Protein AF-A0A6C0HX71-F1 (afdb_monomer)

Structure (mmCIF, N/CA/C/O backbone):
data_AF-A0A6C0HX71-F1
#
_entry.id   AF-A0A6C0HX71-F1
#
loop_
_atom_site.group_PDB
_atom_site.id
_atom_site.type_symbol
_atom_site.label_atom_id
_atom_site.label_alt_id
_atom_site.label_comp_id
_atom_site.label_asym_id
_atom_site.label_entity_id
_atom_site.label_seq_i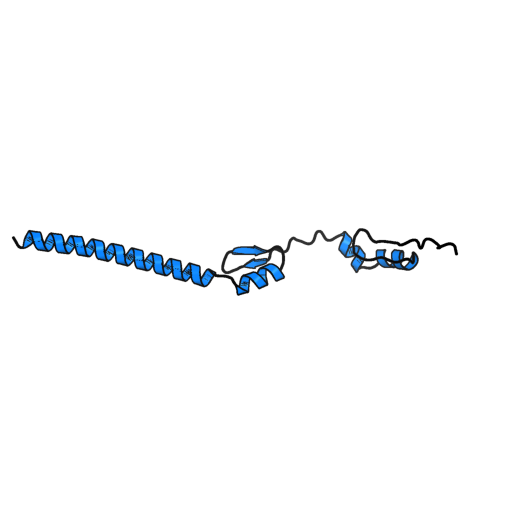d
_atom_site.pdbx_PDB_ins_code
_atom_site.Cartn_x
_atom_site.Cartn_y
_atom_site.Cartn_z
_atom_site.occupancy
_atom_site.B_iso_or_equiv
_atom_site.auth_seq_id
_atom_site.auth_comp_id
_atom_site.auth_asym_id
_atom_site.auth_atom_id
_atom_site.pdbx_PDB_model_num
ATOM 1 N N . MET A 1 1 ? 36.518 22.561 -45.015 1.00 46.28 1 MET A N 1
ATOM 2 C CA . MET A 1 1 ? 36.531 21.279 -44.278 1.00 46.28 1 MET A CA 1
ATOM 3 C C . MET A 1 1 ? 35.118 20.722 -44.322 1.00 46.28 1 MET A C 1
ATOM 5 O O . MET A 1 1 ? 34.254 21.250 -43.638 1.00 46.28 1 MET A O 1
ATOM 9 N N . GLU A 1 2 ? 34.844 19.752 -45.193 1.00 50.38 2 GLU A N 1
ATOM 10 C CA . GLU A 1 2 ? 33.513 19.140 -45.291 1.00 50.38 2 GLU A CA 1
ATOM 11 C C . GLU A 1 2 ? 33.323 18.131 -44.154 1.00 50.38 2 GLU A C 1
ATOM 13 O O . GLU A 1 2 ? 34.094 17.182 -44.001 1.00 50.38 2 GLU A O 1
ATOM 18 N N . THR A 1 3 ? 32.308 18.344 -43.320 1.00 55.50 3 THR A N 1
ATOM 19 C CA . THR A 1 3 ? 31.960 17.432 -42.233 1.00 55.50 3 THR A CA 1
ATOM 20 C C . THR A 1 3 ? 31.247 16.214 -42.819 1.00 55.50 3 THR A C 1
ATOM 22 O O . THR A 1 3 ? 30.074 16.262 -43.186 1.00 55.50 3 THR A O 1
ATOM 25 N N . LYS A 1 4 ? 31.959 15.084 -42.926 1.00 62.53 4 LYS A N 1
ATOM 26 C CA . LYS A 1 4 ? 31.341 13.790 -43.254 1.00 62.53 4 LYS A CA 1
ATOM 27 C C . LYS A 1 4 ? 30.226 13.509 -42.245 1.00 62.53 4 LYS A C 1
ATOM 29 O O . LYS A 1 4 ? 30.487 13.309 -41.060 1.00 62.53 4 LYS A O 1
ATOM 34 N N . LYS A 1 5 ? 28.981 13.488 -42.722 1.00 65.50 5 LYS A N 1
ATOM 35 C CA . LYS A 1 5 ? 27.800 13.102 -41.942 1.00 65.50 5 LYS A CA 1
ATOM 36 C C . LYS A 1 5 ? 27.981 11.649 -41.489 1.00 65.50 5 LYS A C 1
ATOM 38 O O . LYS A 1 5 ? 27.877 10.729 -42.295 1.00 65.50 5 LYS A O 1
ATOM 43 N N . VAL A 1 6 ? 28.305 11.439 -40.214 1.00 72.25 6 VAL A N 1
ATOM 44 C CA . VAL A 1 6 ? 28.435 10.093 -39.641 1.00 72.25 6 VAL A CA 1
ATOM 45 C C . VAL A 1 6 ? 27.035 9.508 -39.498 1.00 72.25 6 VAL A C 1
ATOM 47 O O . VAL A 1 6 ? 26.209 10.032 -38.753 1.00 72.25 6 VAL A O 1
ATOM 50 N N . GLN A 1 7 ? 26.755 8.431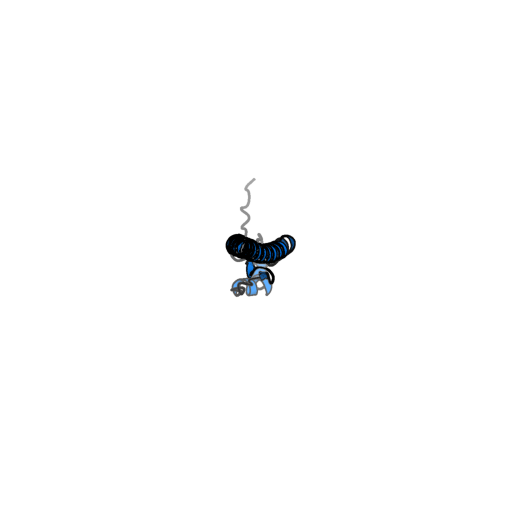 -40.228 1.00 79.50 7 GLN A N 1
ATOM 51 C CA . GLN A 1 7 ? 25.476 7.740 -40.138 1.00 79.50 7 GLN A CA 1
ATOM 52 C C . GLN A 1 7 ? 25.434 6.945 -38.826 1.00 79.50 7 GLN A C 1
ATOM 54 O O . GLN A 1 7 ? 26.284 6.087 -38.582 1.00 79.50 7 GLN A O 1
ATOM 59 N N . ARG A 1 8 ? 24.478 7.273 -37.952 1.00 89.25 8 ARG A N 1
ATOM 60 C CA . ARG A 1 8 ? 24.278 6.602 -36.664 1.00 89.25 8 ARG A CA 1
ATOM 61 C C . ARG A 1 8 ? 23.151 5.583 -36.789 1.00 89.25 8 ARG A C 1
ATOM 63 O O . ARG A 1 8 ? 22.091 5.886 -37.325 1.00 89.25 8 ARG A O 1
ATOM 70 N N . PHE A 1 9 ? 23.398 4.381 -36.292 1.00 92.69 9 PHE A N 1
ATOM 71 C CA . PHE A 1 9 ? 22.428 3.307 -36.155 1.00 92.69 9 PHE A CA 1
ATOM 72 C C . PHE A 1 9 ? 21.896 3.319 -34.724 1.00 92.69 9 PHE A C 1
ATOM 74 O O . PHE A 1 9 ? 22.663 3.178 -33.768 1.00 92.69 9 PHE A O 1
ATOM 81 N N . GLU A 1 10 ? 20.589 3.505 -34.581 1.00 94.25 10 GLU A N 1
ATOM 82 C CA . GLU A 1 10 ? 19.899 3.592 -33.296 1.00 94.25 10 GLU A CA 1
ATOM 83 C C . GLU A 1 10 ? 18.855 2.486 -33.204 1.00 94.25 10 GLU A C 1
ATOM 85 O O . GLU A 1 10 ? 18.053 2.281 -34.118 1.00 94.25 10 GLU A O 1
ATOM 90 N N . CYS A 1 11 ? 18.890 1.741 -32.103 1.00 91.25 11 CYS A N 1
ATOM 91 C CA . CYS A 1 11 ? 17.932 0.682 -31.851 1.00 91.25 11 CYS A CA 1
ATOM 92 C C . CYS A 1 11 ? 16.623 1.285 -31.332 1.00 91.25 11 CYS A C 1
ATOM 94 O O . CYS A 1 11 ? 16.622 2.027 -30.358 1.00 91.25 11 CYS A O 1
ATOM 96 N N . LYS A 1 12 ? 15.486 0.941 -31.943 1.00 87.88 12 LYS A N 1
ATOM 97 C CA . LYS A 1 12 ? 14.171 1.457 -31.511 1.00 87.88 12 LYS A CA 1
ATOM 98 C C . LYS A 1 12 ? 13.641 0.788 -30.239 1.00 87.88 12 LYS A C 1
ATOM 100 O O . LYS A 1 12 ? 12.717 1.296 -29.617 1.00 87.88 12 LYS A O 1
ATOM 105 N N . ASN A 1 13 ? 14.212 -0.357 -29.867 1.00 85.00 13 ASN A N 1
ATOM 106 C CA . ASN A 1 13 ? 13.703 -1.231 -28.809 1.00 85.00 13 ASN A CA 1
ATOM 107 C C . ASN A 1 13 ? 14.576 -1.194 -27.538 1.00 85.00 13 ASN A C 1
ATOM 109 O O . ASN A 1 13 ? 14.280 -1.890 -26.569 1.00 85.00 13 ASN A O 1
ATOM 1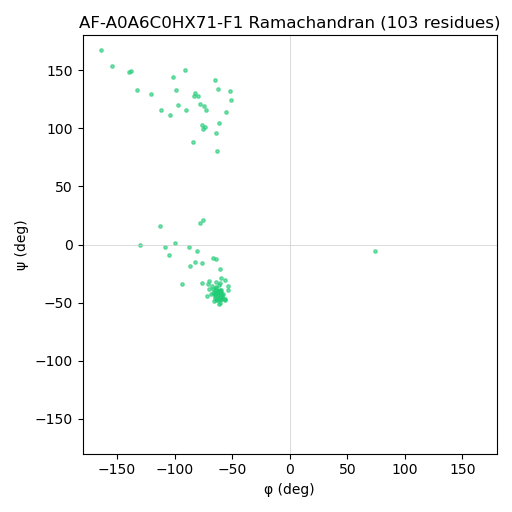13 N N . CYS A 1 14 ? 15.686 -0.445 -27.544 1.00 88.06 14 CYS A N 1
ATOM 114 C CA . CYS A 1 14 ? 16.542 -0.209 -26.378 1.00 88.06 14 CYS A CA 1
ATOM 115 C C . CYS A 1 14 ? 17.485 0.977 -26.625 1.00 88.06 14 CYS A C 1
ATOM 117 O O . CYS A 1 14 ? 17.706 1.348 -27.770 1.00 88.06 14 CYS A O 1
ATOM 119 N N . ASP A 1 15 ? 18.150 1.477 -25.584 1.00 88.31 15 ASP A N 1
ATOM 120 C CA . ASP A 1 15 ? 19.006 2.677 -25.657 1.00 88.31 15 ASP A CA 1
ATOM 121 C C . ASP A 1 15 ? 20.381 2.460 -26.338 1.00 88.31 15 ASP A C 1
ATOM 123 O O . ASP A 1 15 ? 21.337 3.205 -26.113 1.00 88.31 15 ASP A O 1
ATOM 127 N N . TYR A 1 16 ? 20.529 1.413 -27.156 1.00 92.62 16 TYR A N 1
ATOM 128 C CA . TYR A 1 16 ? 21.776 1.116 -27.863 1.00 92.62 16 TYR A CA 1
ATOM 129 C C . TYR A 1 16 ? 21.891 1.930 -29.162 1.00 92.62 16 TYR A C 1
ATOM 131 O O . TYR A 1 16 ? 21.017 1.862 -30.027 1.00 92.62 16 TYR A O 1
ATOM 139 N N . SER A 1 17 ? 23.011 2.638 -29.342 1.00 94.19 17 SER A N 1
ATOM 140 C CA . SER A 1 17 ? 23.352 3.329 -30.591 1.00 94.19 17 SER A CA 1
ATOM 141 C C . SER A 1 17 ? 24.824 3.145 -30.959 1.00 94.19 17 SER A C 1
ATOM 143 O O . SER A 1 17 ? 25.689 3.009 -30.095 1.00 94.19 17 SER A O 1
ATOM 145 N N . THR A 1 18 ? 25.129 3.143 -32.254 1.00 93.56 18 THR A N 1
ATOM 146 C CA . THR A 1 18 ? 26.501 3.021 -32.763 1.00 93.56 18 THR A CA 1
ATOM 147 C C . THR A 1 18 ? 26.621 3.650 -34.148 1.00 93.56 18 THR A C 1
ATOM 149 O O . THR A 1 18 ? 25.645 3.716 -34.880 1.00 93.56 18 THR A O 1
ATOM 152 N N . SER A 1 19 ? 27.805 4.107 -34.546 1.00 93.38 19 SER A N 1
ATOM 153 C CA . SER A 1 19 ? 28.085 4.543 -35.925 1.00 93.38 19 SER A CA 1
ATOM 154 C C . SER A 1 19 ? 28.529 3.395 -36.843 1.00 93.38 19 SER A C 1
ATOM 156 O O . SER A 1 19 ? 28.776 3.604 -38.027 1.00 93.38 19 SER A O 1
ATOM 158 N N . ILE A 1 20 ? 28.648 2.172 -36.309 1.00 92.19 20 ILE A N 1
ATOM 159 C CA . ILE A 1 20 ? 29.215 1.017 -37.013 1.00 92.19 20 ILE A CA 1
ATOM 160 C C . ILE A 1 20 ? 28.122 -0.014 -37.299 1.00 92.19 20 ILE A C 1
ATOM 162 O O . ILE A 1 20 ? 27.603 -0.654 -36.382 1.00 92.19 20 ILE A O 1
ATOM 166 N N . LYS A 1 21 ? 27.845 -0.250 -38.585 1.00 90.88 21 LYS A N 1
ATOM 167 C CA . LYS A 1 21 ? 26.800 -1.184 -39.027 1.00 90.88 21 LYS A CA 1
ATOM 168 C C . LYS A 1 21 ? 26.997 -2.608 -38.493 1.00 90.88 21 LYS A C 1
ATOM 170 O O . LYS A 1 21 ? 26.070 -3.170 -37.931 1.00 90.88 21 LYS A O 1
ATOM 175 N N . CYS A 1 22 ? 28.206 -3.173 -38.568 1.00 91.31 22 CYS A N 1
ATOM 176 C CA . CYS A 1 22 ? 28.443 -4.550 -38.106 1.00 91.31 22 CYS A CA 1
ATOM 177 C C . CYS A 1 22 ? 28.219 -4.728 -36.592 1.00 91.31 22 CYS A C 1
ATOM 179 O O . CYS A 1 22 ? 27.760 -5.779 -36.144 1.00 91.31 22 CYS A O 1
ATOM 181 N N . SER A 1 23 ? 28.495 -3.693 -35.792 1.00 93.38 23 SER A N 1
ATOM 182 C CA . SER A 1 23 ? 28.190 -3.691 -34.359 1.00 93.38 23 SER A CA 1
ATOM 183 C C . SER A 1 23 ? 26.688 -3.620 -34.106 1.00 93.38 23 SER A C 1
ATOM 185 O O . SER A 1 23 ? 26.206 -4.306 -33.207 1.00 93.38 23 SER A O 1
ATOM 187 N N . TYR A 1 24 ? 25.956 -2.849 -34.915 1.00 94.50 24 TYR A N 1
ATOM 188 C CA . TYR A 1 24 ? 24.496 -2.798 -34.877 1.00 94.50 24 TYR A CA 1
ATOM 189 C C . TYR A 1 24 ? 23.869 -4.146 -35.263 1.00 94.50 24 TYR A C 1
ATOM 191 O O . TYR A 1 24 ? 23.058 -4.680 -34.512 1.00 94.50 24 TYR A O 1
ATOM 199 N N . ASP A 1 25 ? 24.322 -4.762 -36.355 1.00 93.44 25 ASP A N 1
ATOM 200 C CA . ASP A 1 25 ? 23.841 -6.076 -36.796 1.00 93.44 25 ASP A CA 1
ATOM 201 C C . ASP A 1 25 ? 24.111 -7.148 -35.725 1.00 93.44 25 ASP A C 1
ATOM 203 O O . ASP A 1 25 ? 23.223 -7.915 -35.350 1.00 93.44 25 ASP A O 1
ATOM 207 N N . ARG A 1 26 ? 25.312 -7.148 -35.128 1.00 93.94 26 ARG A N 1
ATOM 208 C CA . ARG A 1 26 ? 25.645 -8.037 -34.004 1.00 93.94 26 ARG A CA 1
ATOM 209 C C . ARG A 1 26 ? 24.771 -7.774 -32.780 1.00 93.94 26 ARG A C 1
ATOM 211 O O . ARG A 1 26 ? 24.366 -8.731 -32.122 1.00 93.94 26 ARG A O 1
ATOM 218 N N . HIS A 1 27 ? 24.479 -6.512 -32.466 1.00 93.50 27 HIS A N 1
ATOM 219 C CA . HIS A 1 27 ? 23.582 -6.140 -31.373 1.00 93.50 27 HIS A CA 1
ATOM 220 C C . HIS A 1 27 ? 22.199 -6.790 -31.536 1.00 93.50 27 HIS A C 1
ATOM 222 O O . HIS A 1 27 ? 21.724 -7.419 -30.585 1.00 93.50 27 HIS A O 1
ATOM 228 N N . LEU A 1 28 ? 21.611 -6.724 -32.739 1.00 92.75 28 LEU A N 1
ATOM 229 C CA . LEU A 1 28 ? 20.308 -7.330 -33.048 1.00 92.75 28 LEU A CA 1
ATOM 230 C C . LEU A 1 28 ? 20.294 -8.853 -32.831 1.00 92.75 28 LEU A C 1
ATOM 232 O O . LEU A 1 28 ? 19.267 -9.439 -32.486 1.00 92.75 28 LEU A O 1
ATOM 236 N N . LEU A 1 29 ? 21.445 -9.509 -32.988 1.00 92.25 29 LEU A N 1
ATOM 237 C CA . LEU A 1 29 ? 21.583 -10.953 -32.800 1.00 92.25 29 LEU A CA 1
ATOM 238 C C . LEU A 1 29 ? 21.751 -11.373 -31.332 1.00 92.25 29 LEU A C 1
ATOM 240 O O . LEU A 1 29 ? 21.585 -12.558 -31.024 1.00 92.25 29 LEU A O 1
ATOM 244 N N . THR A 1 30 ? 22.060 -10.443 -30.420 1.00 90.88 30 THR A N 1
ATOM 245 C CA . THR A 1 30 ? 22.300 -10.774 -29.007 1.00 90.88 30 THR A CA 1
ATOM 246 C C . THR A 1 30 ? 21.044 -11.323 -28.327 1.00 90.88 30 THR A C 1
ATOM 248 O O . THR A 1 30 ? 19.939 -10.817 -28.521 1.00 90.88 30 THR A O 1
ATOM 251 N N . LYS A 1 31 ? 21.215 -12.325 -27.448 1.00 85.12 31 LYS A N 1
ATOM 252 C CA . LYS A 1 31 ? 20.116 -12.875 -26.628 1.00 85.12 31 LYS A CA 1
ATOM 253 C C . LYS A 1 31 ? 19.390 -11.781 -25.834 1.00 85.12 31 LYS A C 1
ATOM 255 O O . LYS A 1 31 ? 18.170 -11.789 -25.758 1.00 85.12 31 LYS A O 1
ATOM 260 N N . LYS A 1 32 ? 20.139 -10.803 -25.307 1.00 83.25 32 LYS A N 1
ATOM 261 C CA . LYS A 1 32 ? 19.594 -9.649 -24.576 1.00 83.25 32 LYS A CA 1
ATOM 262 C C . LYS A 1 32 ? 18.637 -8.819 -25.439 1.00 83.25 32 LYS A C 1
ATOM 264 O O . LYS A 1 32 ? 17.551 -8.486 -24.982 1.00 83.25 32 LYS A O 1
ATOM 269 N N . HIS A 1 33 ? 19.025 -8.495 -26.674 1.00 89.00 33 HIS A N 1
ATOM 270 C CA . HIS A 1 33 ? 18.171 -7.728 -27.581 1.00 89.00 33 HIS A CA 1
ATOM 271 C C . HIS A 1 33 ? 16.937 -8.531 -28.017 1.00 89.00 33 HIS A C 1
ATOM 273 O O . HIS A 1 33 ? 15.830 -8.003 -27.996 1.00 89.00 33 HIS A O 1
ATOM 279 N N . LYS A 1 34 ? 17.108 -9.819 -28.347 1.00 84.62 34 LYS A N 1
ATOM 280 C CA . LYS A 1 34 ? 15.997 -10.702 -28.738 1.00 84.62 34 LYS A CA 1
ATOM 281 C C . LYS A 1 34 ? 14.963 -10.882 -27.623 1.00 84.62 34 LYS A C 1
ATOM 283 O O . LYS A 1 34 ? 13.771 -10.801 -27.896 1.00 84.62 34 LYS A O 1
ATOM 288 N N . ASN A 1 35 ? 15.402 -11.055 -26.375 1.00 76.44 35 ASN A N 1
ATOM 289 C CA . ASN A 1 35 ? 14.491 -11.176 -25.234 1.00 76.44 35 ASN A CA 1
ATOM 290 C C . ASN A 1 35 ? 13.727 -9.871 -24.968 1.00 76.44 35 ASN A C 1
ATOM 292 O O . ASN A 1 35 ? 12.525 -9.911 -24.733 1.00 76.44 35 ASN A O 1
ATOM 296 N N . ASN A 1 36 ? 14.375 -8.711 -25.117 1.00 67.62 36 ASN A N 1
ATOM 297 C CA . ASN A 1 36 ? 13.706 -7.415 -24.971 1.00 67.62 36 ASN A CA 1
ATOM 298 C C . ASN A 1 36 ? 12.558 -7.184 -25.977 1.00 67.62 36 ASN A C 1
ATOM 300 O O . ASN A 1 36 ? 11.709 -6.339 -25.713 1.00 67.62 36 ASN A O 1
ATOM 304 N N . GLN A 1 37 ? 12.517 -7.892 -27.114 1.00 65.31 37 GLN A N 1
ATOM 305 C CA . GLN A 1 37 ? 11.427 -7.770 -28.094 1.00 65.31 37 GLN A CA 1
ATOM 306 C C . GLN A 1 37 ? 10.220 -8.678 -27.801 1.00 65.31 37 GLN A C 1
ATOM 308 O O . GLN A 1 37 ? 9.140 -8.432 -28.326 1.00 65.31 37 GLN A O 1
ATOM 313 N N . LEU A 1 38 ? 10.394 -9.718 -26.980 1.00 61.75 38 LEU A N 1
ATOM 314 C CA . LEU A 1 38 ? 9.369 -10.735 -26.695 1.00 61.75 38 LEU A CA 1
ATOM 315 C C . LEU A 1 38 ? 8.731 -10.576 -25.313 1.00 61.75 38 LEU A C 1
ATOM 317 O O . LEU A 1 38 ? 7.748 -11.240 -24.993 1.00 61.75 38 LEU A O 1
ATOM 32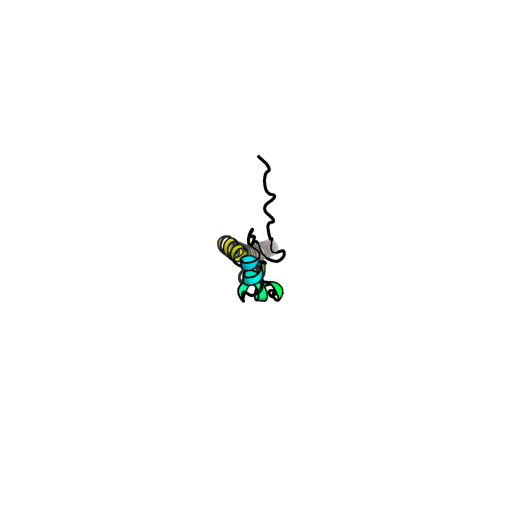1 N N . GLU A 1 39 ? 9.282 -9.703 -24.479 1.00 56.31 39 GLU A N 1
ATOM 322 C CA . GLU A 1 39 ? 8.796 -9.511 -23.128 1.00 56.31 39 GLU A CA 1
ATOM 323 C C . GLU A 1 39 ? 7.614 -8.531 -23.100 1.00 56.31 39 GLU A C 1
ATOM 325 O O . GLU A 1 39 ? 7.755 -7.350 -22.781 1.00 56.31 39 GLU A O 1
ATOM 330 N N . THR A 1 40 ? 6.396 -9.054 -23.269 1.00 58.44 40 THR A N 1
ATOM 331 C CA . THR A 1 40 ? 5.309 -8.607 -22.390 1.00 58.44 40 THR A CA 1
ATOM 332 C C . THR A 1 40 ? 5.704 -9.033 -20.979 1.00 58.44 40 THR A C 1
ATOM 334 O O . THR A 1 40 ? 5.307 -10.103 -20.515 1.00 58.44 40 THR A O 1
ATOM 337 N N . LYS A 1 41 ? 6.583 -8.264 -20.316 1.00 60.72 41 LYS A N 1
ATOM 338 C CA . LYS A 1 41 ? 6.914 -8.529 -18.913 1.00 60.72 41 LYS A CA 1
ATOM 339 C C . LYS A 1 41 ? 5.586 -8.636 -18.170 1.00 60.72 41 LYS A C 1
ATOM 341 O O . LYS A 1 41 ? 4.794 -7.693 -18.274 1.00 60.72 41 LYS A O 1
ATOM 346 N N . PRO A 1 42 ? 5.316 -9.743 -17.453 1.00 57.81 42 PRO A N 1
ATOM 347 C CA . PRO A 1 42 ? 4.157 -9.786 -16.582 1.00 57.81 42 PRO A CA 1
ATOM 348 C C . PRO A 1 42 ? 4.227 -8.545 -15.696 1.00 57.81 42 PRO A C 1
ATOM 350 O O . PRO A 1 42 ? 5.301 -8.194 -15.200 1.00 57.81 42 PRO A O 1
ATOM 353 N N . ILE A 1 43 ? 3.117 -7.821 -15.578 1.00 64.75 43 ILE A N 1
ATOM 354 C CA . ILE A 1 43 ? 3.045 -6.654 -14.705 1.00 64.75 43 ILE A CA 1
ATOM 355 C C . ILE A 1 43 ? 3.232 -7.190 -13.283 1.00 64.75 43 ILE A C 1
ATOM 357 O O . ILE A 1 43 ? 2.302 -7.715 -12.679 1.00 64.75 43 ILE A O 1
ATOM 361 N N . ILE A 1 44 ? 4.465 -7.138 -12.774 1.00 68.19 44 ILE A N 1
ATOM 362 C CA . ILE A 1 44 ? 4.774 -7.570 -11.414 1.00 68.19 44 ILE A CA 1
ATOM 363 C C . ILE A 1 44 ? 4.261 -6.473 -10.484 1.00 68.19 44 ILE A C 1
ATOM 365 O O . ILE A 1 44 ? 4.903 -5.438 -10.292 1.00 68.19 44 ILE A O 1
ATOM 369 N N . CYS A 1 45 ? 3.080 -6.697 -9.917 1.00 74.62 45 CYS A N 1
ATOM 370 C CA . CYS A 1 45 ? 2.554 -5.873 -8.842 1.00 74.62 45 CYS A CA 1
ATOM 371 C C . CYS A 1 45 ? 3.158 -6.320 -7.508 1.00 74.62 45 CYS A C 1
ATOM 373 O O . CYS A 1 45 ? 3.157 -7.497 -7.153 1.00 74.62 45 CYS A O 1
ATOM 375 N N . HIS A 1 46 ? 3.663 -5.358 -6.743 1.00 84.50 46 HIS A N 1
ATOM 376 C CA . HIS A 1 46 ? 4.153 -5.570 -5.389 1.00 84.50 46 HIS A CA 1
ATOM 377 C C . HIS A 1 46 ? 3.129 -5.030 -4.401 1.00 84.50 46 HIS A C 1
ATOM 379 O O . HIS A 1 46 ? 2.955 -3.817 -4.290 1.00 84.50 46 HIS A O 1
ATOM 385 N N . ASN A 1 47 ? 2.476 -5.915 -3.658 1.00 86.38 47 ASN A N 1
ATOM 386 C CA . ASN A 1 47 ? 1.496 -5.540 -2.649 1.00 86.38 47 ASN A CA 1
ATOM 387 C C . ASN A 1 47 ? 2.138 -5.349 -1.264 1.00 86.38 47 ASN A C 1
ATOM 389 O O . ASN A 1 47 ? 3.159 -5.944 -0.902 1.00 86.38 47 ASN A O 1
ATOM 393 N N . CYS A 1 48 ? 1.546 -4.464 -0.467 1.00 87.56 48 CYS A N 1
ATOM 394 C CA . CYS A 1 48 ? 1.865 -4.338 0.945 1.00 87.56 48 CYS A CA 1
ATOM 395 C C . CYS A 1 48 ? 0.958 -5.260 1.762 1.00 87.56 48 CYS A C 1
ATOM 397 O O . CYS A 1 48 ? -0.240 -5.017 1.850 1.00 87.56 48 CYS A O 1
ATOM 399 N N . ASN A 1 49 ? 1.530 -6.258 2.437 1.00 84.94 49 ASN A N 1
ATOM 400 C CA . ASN A 1 49 ? 0.779 -7.173 3.306 1.00 84.94 49 ASN A CA 1
ATOM 401 C C . ASN A 1 49 ? 0.123 -6.498 4.526 1.00 84.94 49 ASN A C 1
ATOM 403 O O . ASN A 1 49 ? -0.695 -7.118 5.190 1.00 84.94 49 ASN A O 1
ATOM 407 N N . LYS A 1 50 ? 0.482 -5.244 4.835 1.00 82.94 50 LYS A N 1
ATOM 408 C CA . LYS A 1 50 ? -0.079 -4.493 5.966 1.00 82.94 50 LYS A CA 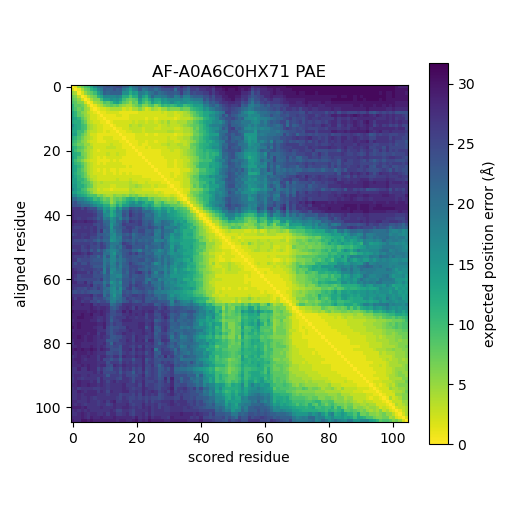1
ATOM 409 C C . LYS A 1 50 ? -1.272 -3.616 5.584 1.00 82.94 50 LYS A C 1
ATOM 411 O O . LYS A 1 50 ? -2.133 -3.386 6.418 1.00 82.94 50 LYS A O 1
ATOM 416 N N . CYS A 1 51 ? -1.302 -3.048 4.379 1.00 85.25 51 CYS A N 1
ATOM 417 C CA . CYS A 1 51 ? -2.352 -2.091 3.990 1.00 85.25 51 CYS A CA 1
ATOM 418 C C . CYS A 1 51 ? -3.022 -2.403 2.647 1.00 85.25 51 CYS A C 1
ATOM 420 O O . CYS A 1 51 ? -3.866 -1.632 2.207 1.00 85.25 51 CYS A O 1
ATOM 422 N N . GLY A 1 52 ? -2.609 -3.469 1.959 1.00 84.69 52 GLY A N 1
ATOM 423 C CA . GLY A 1 52 ? -3.167 -3.873 0.669 1.00 84.69 52 GLY A CA 1
ATOM 424 C C . GLY A 1 52 ? -2.750 -3.010 -0.525 1.00 84.69 52 GLY A C 1
ATOM 425 O O . GLY A 1 52 ? -3.061 -3.372 -1.651 1.00 84.69 52 GLY A O 1
ATOM 426 N N . LYS A 1 53 ? -2.019 -1.899 -0.333 1.00 85.25 53 LYS A N 1
ATOM 427 C CA . LYS A 1 53 ? -1.605 -1.036 -1.453 1.00 85.25 53 LYS A CA 1
ATOM 428 C C . LYS A 1 53 ? -0.700 -1.775 -2.436 1.00 85.25 53 LYS A C 1
ATOM 430 O O . LYS A 1 53 ? 0.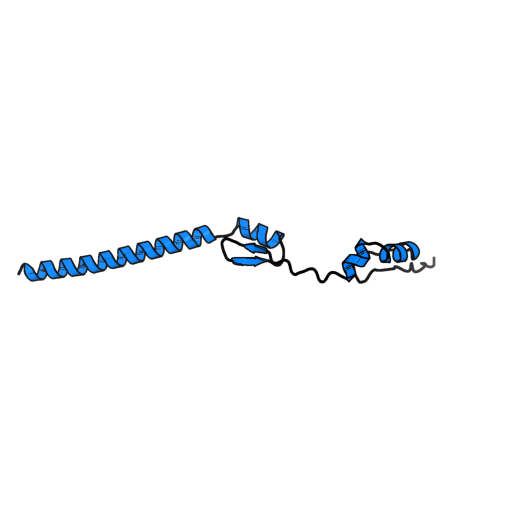274 -2.416 -2.030 1.00 85.25 53 LYS A O 1
ATOM 435 N N . GLU A 1 54 ? -0.997 -1.611 -3.719 1.00 91.62 54 GLU A N 1
ATOM 436 C CA . GLU A 1 54 ? -0.254 -2.200 -4.829 1.00 91.62 54 GLU A CA 1
ATOM 437 C C . GLU A 1 54 ? 0.687 -1.193 -5.486 1.00 91.62 54 GLU A C 1
ATOM 439 O O . GLU A 1 54 ? 0.387 -0.005 -5.621 1.00 91.62 54 GLU A O 1
ATOM 444 N N . TYR A 1 55 ? 1.844 -1.686 -5.917 1.00 90.31 55 TYR A N 1
ATOM 445 C CA . TYR A 1 55 ? 2.885 -0.885 -6.539 1.00 90.31 55 TYR A CA 1
ATOM 446 C C . TYR A 1 55 ? 3.383 -1.564 -7.808 1.00 90.31 55 TYR A C 1
ATOM 448 O O . TYR A 1 55 ? 3.752 -2.734 -7.786 1.00 90.31 55 TYR A O 1
ATOM 456 N N . LYS A 1 56 ? 3.488 -0.792 -8.894 1.00 86.62 56 LYS A N 1
ATOM 457 C CA . LYS A 1 56 ? 4.030 -1.253 -10.187 1.00 86.62 56 LYS A CA 1
ATOM 458 C C . LYS A 1 56 ? 5.530 -1.583 -10.141 1.00 86.62 56 LYS A C 1
ATOM 460 O O . LYS A 1 56 ? 6.075 -2.099 -11.108 1.00 86.62 56 LYS A O 1
ATOM 465 N N . THR A 1 57 ? 6.222 -1.210 -9.060 1.00 85.94 57 THR A N 1
ATOM 466 C CA . THR A 1 57 ? 7.666 -1.417 -8.894 1.00 85.94 57 THR A CA 1
ATOM 467 C C . THR A 1 57 ? 8.015 -1.840 -7.470 1.00 85.94 57 THR A C 1
ATOM 469 O O . THR A 1 57 ? 7.404 -1.394 -6.491 1.00 85.94 57 THR A O 1
ATOM 472 N N . GLN A 1 58 ? 9.065 -2.653 -7.344 1.00 86.44 58 GLN A N 1
ATOM 473 C CA . GLN A 1 58 ? 9.594 -3.099 -6.056 1.00 86.44 58 GLN A CA 1
ATOM 474 C C . GLN A 1 58 ? 10.074 -1.923 -5.196 1.00 86.44 58 GLN A C 1
ATOM 476 O O . GLN A 1 58 ? 9.806 -1.875 -3.995 1.00 86.44 58 GLN A O 1
ATOM 481 N N . SER A 1 59 ? 10.742 -0.939 -5.807 1.00 88.75 59 SER A N 1
ATOM 482 C CA . SER A 1 59 ? 11.247 0.251 -5.113 1.00 88.75 59 SER A CA 1
ATOM 483 C C . SER A 1 59 ? 10.116 1.108 -4.535 1.00 88.75 59 SER A C 1
ATOM 485 O O . SER A 1 59 ? 10.259 1.632 -3.430 1.00 88.75 59 SER A O 1
ATOM 487 N N . GLY A 1 60 ? 8.983 1.223 -5.243 1.00 90.50 60 GLY A N 1
ATOM 488 C CA . GLY A 1 60 ? 7.784 1.899 -4.739 1.00 90.50 60 GLY A CA 1
ATOM 489 C C . GLY A 1 60 ? 7.221 1.208 -3.496 1.00 90.50 60 GLY A C 1
ATOM 490 O O . GLY A 1 60 ? 7.017 1.857 -2.469 1.00 90.50 60 GLY A O 1
ATOM 491 N N . SER A 1 61 ? 7.085 -0.122 -3.552 1.00 89.19 61 SER A N 1
ATOM 492 C CA . SER A 1 61 ? 6.651 -0.934 -2.406 1.00 89.19 61 SER A CA 1
ATOM 493 C C . SER A 1 61 ? 7.617 -0.828 -1.219 1.00 89.19 61 SER A C 1
ATOM 495 O O . SER A 1 61 ? 7.182 -0.692 -0.078 1.00 89.19 61 SER A O 1
ATOM 497 N N . TRP A 1 62 ? 8.932 -0.814 -1.456 1.00 89.44 62 TRP A N 1
ATOM 498 C CA . TRP A 1 62 ? 9.929 -0.679 -0.388 1.00 89.44 62 TRP A CA 1
ATOM 499 C C . TRP A 1 62 ? 9.861 0.676 0.321 1.00 89.44 62 TRP A C 1
ATOM 501 O O . TRP A 1 62 ? 9.840 0.719 1.551 1.00 89.44 62 TRP A O 1
ATOM 511 N N . LYS A 1 63 ? 9.773 1.780 -0.436 1.00 89.62 63 LYS A N 1
ATOM 512 C CA . LYS A 1 63 ? 9.604 3.126 0.139 1.00 89.62 63 LYS A CA 1
ATOM 513 C C . LYS A 1 63 ? 8.336 3.201 0.983 1.00 89.62 63 LYS A C 1
ATOM 515 O O . LYS A 1 63 ? 8.381 3.689 2.106 1.00 89.62 63 LYS A O 1
ATOM 520 N N . HIS A 1 64 ? 7.237 2.652 0.471 1.00 89.94 64 HIS A N 1
ATOM 521 C CA . HIS A 1 64 ? 5.987 2.579 1.209 1.00 89.94 64 HIS A CA 1
ATOM 522 C C . HIS A 1 64 ? 6.103 1.749 2.492 1.00 89.94 64 HIS A C 1
ATOM 524 O O . HIS A 1 64 ? 5.633 2.187 3.534 1.00 89.94 64 HIS A O 1
ATOM 530 N N . LYS A 1 65 ? 6.731 0.565 2.454 1.00 87.38 65 LYS A N 1
ATOM 531 C CA . LYS A 1 65 ? 6.854 -0.313 3.632 1.00 87.38 65 LYS A CA 1
ATOM 532 C C . LYS A 1 65 ? 7.512 0.389 4.822 1.00 87.38 65 LYS A C 1
ATOM 534 O O . LYS A 1 65 ? 7.159 0.079 5.957 1.00 87.38 65 LYS A O 1
ATOM 539 N N . LYS A 1 66 ? 8.411 1.345 4.568 1.00 86.56 66 LYS A N 1
ATOM 540 C CA . LYS A 1 66 ? 9.046 2.173 5.605 1.00 86.56 66 LYS A CA 1
ATOM 541 C C . LYS A 1 66 ? 8.099 3.173 6.265 1.00 86.56 66 LYS A C 1
ATOM 543 O O . LYS A 1 66 ? 8.281 3.486 7.431 1.00 86.56 66 LYS A O 1
ATOM 548 N N . THR A 1 67 ? 7.110 3.668 5.529 1.00 86.69 67 THR A N 1
ATOM 549 C CA . THR A 1 67 ? 6.144 4.685 5.979 1.00 86.69 67 THR A CA 1
ATOM 550 C C . THR A 1 67 ? 4.727 4.122 6.107 1.00 86.69 67 THR A C 1
ATOM 552 O O . THR A 1 67 ? 3.743 4.860 6.147 1.00 86.69 67 THR A O 1
ATOM 555 N N . CYS A 1 68 ? 4.593 2.794 6.129 1.00 87.31 68 CYS A N 1
ATOM 556 C CA . CYS A 1 68 ? 3.301 2.129 6.148 1.00 87.31 68 CYS A CA 1
ATOM 557 C C . CYS A 1 68 ? 2.657 2.267 7.534 1.00 87.31 68 CYS A C 1
ATOM 559 O O . CYS A 1 68 ? 2.983 1.533 8.469 1.00 87.31 68 CYS A O 1
ATOM 561 N N . ASN A 1 69 ? 1.709 3.199 7.641 1.00 81.56 69 ASN A N 1
ATOM 562 C CA . ASN A 1 69 ? 1.041 3.592 8.884 1.00 81.56 69 ASN A CA 1
ATOM 563 C C . ASN A 1 69 ? -0.058 2.623 9.367 1.00 81.56 69 ASN A C 1
ATOM 565 O O . ASN A 1 69 ? -0.863 2.998 10.215 1.00 81.56 69 ASN A O 1
ATOM 569 N N . THR A 1 70 ? -0.099 1.369 8.901 1.00 78.06 70 THR A N 1
ATOM 570 C CA . THR A 1 70 ? -1.089 0.370 9.361 1.00 78.06 70 THR A CA 1
ATOM 571 C C . THR A 1 70 ? -1.099 0.213 10.883 1.00 78.06 70 THR A C 1
ATOM 573 O O . THR A 1 70 ? -2.160 0.052 11.475 1.00 78.06 70 THR A O 1
ATOM 576 N N . SER A 1 71 ? 0.065 0.313 11.538 1.00 72.00 71 SER A N 1
ATOM 577 C CA . SER A 1 71 ? 0.144 0.238 13.005 1.00 72.00 71 SER A CA 1
ATOM 578 C C . SER A 1 71 ? -0.646 1.358 13.694 1.00 72.00 71 SER A C 1
ATOM 580 O O . SER A 1 71 ? -1.239 1.129 14.743 1.00 72.00 71 SER A O 1
ATOM 582 N N . ILE A 1 72 ? -0.686 2.551 13.094 1.00 80.38 72 ILE A N 1
ATOM 583 C CA . ILE A 1 72 ? -1.446 3.692 13.612 1.00 80.38 72 ILE A CA 1
ATOM 584 C C . ILE A 1 72 ? -2.943 3.450 13.413 1.00 80.38 72 ILE A C 1
ATOM 586 O O . ILE A 1 72 ? -3.700 3.630 14.356 1.00 80.38 72 ILE A O 1
ATOM 590 N N . ILE A 1 73 ? -3.356 2.968 12.235 1.00 82.50 73 ILE A N 1
ATOM 591 C CA . ILE A 1 73 ? -4.769 2.673 11.934 1.00 82.50 73 ILE A CA 1
ATOM 592 C C . ILE A 1 73 ? -5.324 1.626 12.904 1.00 82.50 73 ILE A C 1
ATOM 594 O O . ILE A 1 73 ? -6.376 1.847 13.491 1.00 82.50 73 ILE A O 1
ATOM 598 N N . TYR A 1 74 ? -4.586 0.536 13.139 1.00 84.19 74 TYR A N 1
ATOM 599 C CA . TYR A 1 74 ? -4.996 -0.494 14.096 1.00 84.19 74 TYR A CA 1
ATOM 600 C C . TYR A 1 74 ? -5.141 0.075 15.513 1.00 84.19 74 TYR A C 1
ATOM 602 O O . TYR A 1 74 ? -6.159 -0.127 16.162 1.00 84.19 74 TYR A O 1
ATOM 610 N N . LYS A 1 75 ? -4.163 0.860 15.984 1.00 88.94 75 LYS A N 1
ATOM 611 C CA . LYS A 1 75 ? -4.243 1.512 17.303 1.00 88.94 75 LYS A CA 1
ATOM 612 C C . LYS A 1 75 ? -5.419 2.484 17.403 1.00 88.94 75 LYS A C 1
ATOM 614 O O . LYS A 1 75 ? -6.072 2.529 18.440 1.00 88.94 75 LYS A O 1
ATOM 619 N N . MET A 1 76 ? -5.692 3.246 16.343 1.00 91.00 76 MET A N 1
ATOM 620 C CA . MET A 1 76 ? -6.845 4.145 16.287 1.00 91.00 76 MET A CA 1
ATOM 621 C C . MET A 1 76 ? -8.157 3.365 16.346 1.00 91.00 76 MET A C 1
ATOM 623 O O . MET A 1 76 ? -9.055 3.772 17.071 1.00 91.00 76 MET A O 1
ATOM 627 N N . GLN A 1 77 ? -8.254 2.236 15.646 1.00 91.44 77 GLN A N 1
ATOM 628 C CA . GLN A 1 77 ? -9.439 1.385 15.667 1.00 91.44 77 GLN A CA 1
ATOM 629 C C . GLN A 1 77 ? -9.696 0.801 17.064 1.00 91.44 77 GLN A C 1
ATOM 631 O O . GLN A 1 77 ? -10.794 0.975 17.588 1.00 91.44 77 GLN A O 1
ATOM 636 N N . GLN A 1 78 ? -8.664 0.263 17.727 1.00 93.50 78 GLN A N 1
ATOM 637 C CA . GLN A 1 78 ? -8.785 -0.208 19.115 1.00 93.50 78 GLN A CA 1
ATOM 638 C C . GLN A 1 78 ? -9.194 0.918 20.080 1.00 93.50 78 GLN A C 1
ATOM 640 O O . GLN A 1 78 ? -9.984 0.702 21.000 1.00 93.50 78 GLN A O 1
ATOM 645 N N . LEU A 1 79 ? -8.663 2.132 19.887 1.00 96.31 79 LEU A N 1
ATOM 646 C CA . LEU A 1 79 ? -9.014 3.291 20.711 1.00 96.31 79 LEU A CA 1
ATOM 647 C C . LEU A 1 79 ? -10.474 3.712 20.503 1.00 96.31 79 LEU A C 1
ATOM 649 O O . LEU A 1 79 ? -11.161 4.024 21.472 1.00 96.31 79 LEU A O 1
ATOM 653 N N . ILE A 1 80 ? -10.951 3.706 19.255 1.00 97.06 80 ILE A N 1
ATOM 654 C CA . ILE A 1 80 ? -12.349 4.000 18.926 1.00 97.06 80 ILE A CA 1
ATOM 655 C C . ILE A 1 80 ? -13.260 2.978 19.606 1.00 97.06 80 ILE A C 1
ATOM 657 O O . ILE A 1 80 ? -14.170 3.384 20.320 1.00 97.06 80 ILE A O 1
ATOM 661 N N . GLU A 1 81 ? -12.979 1.682 19.463 1.00 97.38 81 GLU A N 1
ATOM 662 C CA . GLU A 1 81 ? -13.751 0.613 20.110 1.00 97.38 81 GLU A CA 1
ATOM 663 C C . GLU A 1 81 ? -13.802 0.803 21.632 1.00 97.38 81 GLU A C 1
ATOM 665 O O . GLU A 1 81 ? -14.884 0.845 22.222 1.00 97.38 81 GLU A O 1
ATOM 670 N N . THR A 1 82 ? -12.652 1.056 22.260 1.00 97.06 82 THR A N 1
ATOM 671 C CA . THR A 1 82 ? -12.569 1.319 23.707 1.00 97.06 82 THR A CA 1
ATOM 672 C C . THR A 1 82 ? -13.409 2.537 24.114 1.00 97.06 82 THR A C 1
ATOM 674 O O . THR A 1 82 ? -14.149 2.490 25.094 1.00 97.06 82 THR A O 1
ATOM 677 N N . ASN A 1 83 ? -13.355 3.628 23.3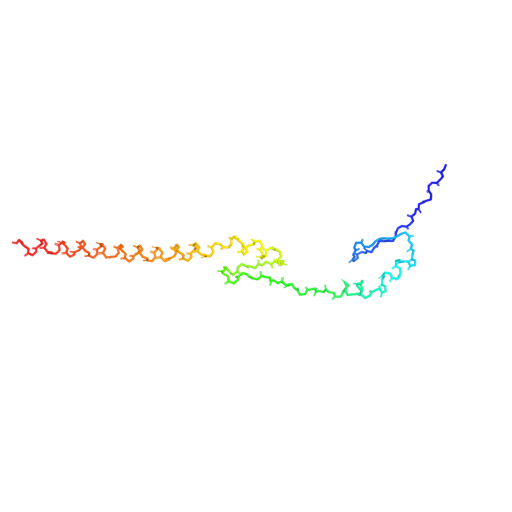47 1.00 97.00 83 ASN A N 1
ATOM 678 C CA . ASN A 1 83 ? -14.138 4.833 23.631 1.00 97.00 83 ASN A CA 1
ATOM 679 C C . ASN A 1 83 ? -15.646 4.614 23.446 1.00 97.00 83 ASN A C 1
ATOM 681 O O . ASN A 1 83 ? -16.445 5.170 24.206 1.00 97.00 83 ASN A O 1
ATOM 685 N N . THR A 1 84 ? -16.052 3.802 22.464 1.00 97.88 84 THR A N 1
ATOM 686 C CA . THR A 1 84 ? -17.465 3.436 22.296 1.00 97.88 84 THR A CA 1
ATOM 687 C C . THR A 1 84 ? -17.984 2.616 23.477 1.00 97.88 84 THR A C 1
ATOM 689 O O . THR A 1 84 ? -19.087 2.879 23.957 1.00 97.88 84 THR A O 1
ATOM 692 N N . GLU A 1 85 ? -17.170 1.698 24.005 1.00 97.75 85 GLU A N 1
ATOM 693 C CA . GLU A 1 85 ? -17.478 0.912 25.204 1.00 97.75 85 GLU A CA 1
ATOM 694 C C . GLU A 1 85 ? -17.654 1.815 26.431 1.00 97.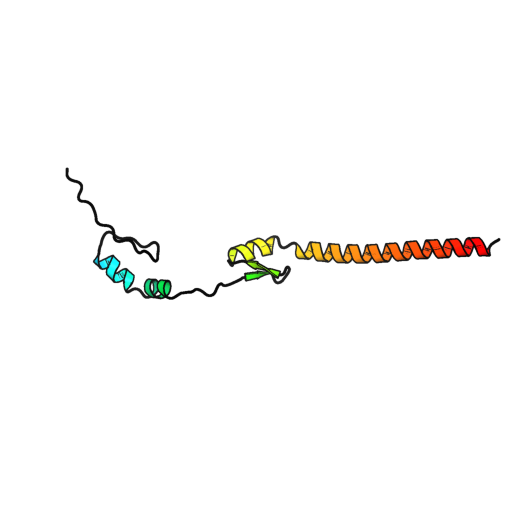75 85 GLU A C 1
ATOM 696 O O . GLU A 1 85 ? -18.695 1.781 27.091 1.00 97.75 85 GLU A O 1
ATOM 701 N N . LEU A 1 86 ? -16.683 2.701 26.681 1.00 97.62 86 LEU A N 1
ATOM 702 C CA . LEU A 1 86 ? -16.725 3.654 27.793 1.00 97.62 86 LEU A CA 1
ATOM 703 C C . LEU A 1 86 ? -17.960 4.557 27.733 1.00 97.62 86 LEU A C 1
ATOM 705 O O . LEU A 1 86 ? -18.622 4.771 28.746 1.00 97.62 86 LEU A O 1
ATOM 709 N N . THR A 1 87 ? -18.306 5.052 26.542 1.00 97.75 87 THR A N 1
ATOM 710 C CA . THR A 1 87 ? -19.491 5.901 26.349 1.00 97.75 87 THR A CA 1
ATOM 711 C C . THR A 1 87 ? -20.764 5.164 26.758 1.00 97.75 87 THR A C 1
ATOM 713 O O . THR A 1 87 ? -21.608 5.729 27.453 1.00 97.75 87 THR A O 1
ATOM 716 N N . ARG A 1 88 ? -20.894 3.889 26.380 1.00 97.25 88 ARG A N 1
ATOM 717 C CA . ARG A 1 88 ? -22.063 3.079 26.734 1.00 97.25 88 ARG A CA 1
ATOM 718 C C . ARG A 1 88 ? -22.164 2.859 28.241 1.00 97.25 88 ARG A C 1
ATOM 720 O O . ARG A 1 88 ? -23.243 3.035 28.799 1.00 97.25 88 ARG A O 1
ATOM 727 N N . ILE A 1 89 ? -21.044 2.544 28.895 1.00 96.62 89 ILE A N 1
ATOM 728 C CA . ILE A 1 89 ? -20.980 2.355 30.351 1.00 96.62 89 ILE A CA 1
ATOM 729 C C . ILE A 1 89 ? -21.412 3.634 31.077 1.00 96.62 89 ILE A C 1
ATOM 731 O O . ILE A 1 89 ? -22.232 3.581 31.991 1.00 96.62 89 ILE A O 1
ATOM 735 N N . VAL A 1 90 ? -20.916 4.796 30.646 1.00 96.69 90 VAL A N 1
ATOM 736 C CA . VAL A 1 90 ? -21.275 6.089 31.251 1.00 96.69 90 VAL A CA 1
ATOM 737 C C . VAL A 1 90 ? -22.765 6.397 31.082 1.00 96.69 90 VAL A C 1
ATOM 739 O O . VAL A 1 90 ? -23.403 6.881 32.017 1.00 96.69 90 VAL A O 1
ATOM 742 N N . LEU A 1 91 ? -23.346 6.112 29.912 1.00 96.00 91 LEU A N 1
ATOM 743 C CA . LEU A 1 91 ? -24.782 6.298 29.682 1.00 96.00 91 LEU A CA 1
ATOM 744 C C . LEU A 1 91 ? -25.628 5.372 30.567 1.00 96.00 91 LEU A C 1
ATOM 746 O O . LEU A 1 91 ? -26.611 5.827 31.149 1.00 96.00 91 LEU A O 1
ATOM 750 N N . GLN A 1 92 ? -25.213 4.115 30.729 1.00 95.69 92 GLN A N 1
ATOM 751 C CA . GLN A 1 92 ? -25.887 3.157 31.604 1.00 95.69 92 GLN A CA 1
ATOM 752 C C . GLN A 1 92 ? -25.817 3.583 33.080 1.00 95.69 92 GLN A C 1
ATOM 754 O O . GLN A 1 92 ? -26.823 3.540 33.783 1.00 95.69 92 GLN A O 1
ATOM 759 N N . GLN A 1 93 ? -24.660 4.065 33.550 1.00 92.12 93 GLN A N 1
ATOM 760 C CA . GLN A 1 93 ? -24.514 4.581 34.917 1.00 92.12 93 GLN A CA 1
ATOM 761 C C . GLN A 1 93 ? -25.450 5.765 35.189 1.00 92.12 93 GLN A C 1
ATOM 763 O O . GLN A 1 93 ? -26.063 5.825 36.252 1.00 92.12 93 GLN A O 1
ATOM 768 N N . LYS A 1 94 ? -25.611 6.684 34.226 1.00 91.94 94 LYS A N 1
ATOM 769 C CA . LYS A 1 94 ? -26.542 7.817 34.361 1.00 91.94 94 LYS A CA 1
ATOM 770 C C . LYS A 1 94 ? -27.995 7.371 34.541 1.00 91.94 94 LYS A C 1
ATOM 772 O O . LYS A 1 94 ? -28.705 7.986 35.330 1.00 91.94 94 LYS A O 1
ATOM 777 N N . GLN A 1 95 ? -28.427 6.326 33.833 1.00 90.44 95 GLN A N 1
ATOM 778 C CA . GLN A 1 95 ? -29.782 5.779 33.968 1.00 90.44 95 GLN A CA 1
ATOM 779 C C . GLN A 1 95 ? -30.000 5.162 35.356 1.00 90.44 95 GLN A C 1
ATOM 781 O O . GLN A 1 95 ? -30.950 5.535 36.037 1.00 90.44 95 GLN A O 1
ATOM 786 N N . ILE A 1 96 ? -29.066 4.322 35.818 1.00 91.56 96 ILE A N 1
ATOM 787 C CA . ILE A 1 96 ? -29.139 3.662 37.135 1.00 91.56 96 ILE A CA 1
ATOM 788 C C . ILE A 1 96 ? -29.199 4.688 38.275 1.00 91.56 96 ILE A C 1
ATOM 790 O O . ILE A 1 96 ? -29.996 4.554 39.202 1.00 91.56 96 ILE A O 1
ATOM 794 N N . VAL A 1 97 ? -28.370 5.735 38.211 1.00 90.69 97 VAL A N 1
ATOM 795 C CA . VAL A 1 97 ? -28.374 6.806 39.222 1.00 90.69 97 VAL A CA 1
ATOM 796 C C . VAL A 1 97 ? -29.708 7.559 39.229 1.00 90.69 97 VAL A C 1
ATOM 798 O O . VAL A 1 97 ? -30.192 7.920 40.299 1.00 90.69 97 VAL A O 1
ATOM 801 N N . GLY A 1 98 ? -30.317 7.765 38.057 1.00 85.19 98 GLY A N 1
ATOM 802 C CA . GLY A 1 98 ? -31.649 8.357 37.947 1.00 85.19 98 GLY A CA 1
ATOM 803 C C . GLY A 1 98 ? -32.731 7.504 38.613 1.00 85.19 98 GLY A C 1
ATOM 804 O O . GLY A 1 98 ? -33.552 8.036 39.355 1.00 85.19 98 GLY A O 1
ATOM 805 N N . GLU A 1 99 ? -32.702 6.187 38.409 1.00 85.12 99 GLU A N 1
ATOM 806 C CA . GLU A 1 99 ? -33.663 5.250 39.011 1.00 85.12 99 GLU A CA 1
ATOM 807 C C . GLU A 1 99 ? -33.539 5.192 40.544 1.00 85.12 99 GLU A C 1
ATOM 809 O O . GLU A 1 99 ? -34.549 5.273 41.241 1.00 85.12 99 GLU A O 1
ATOM 814 N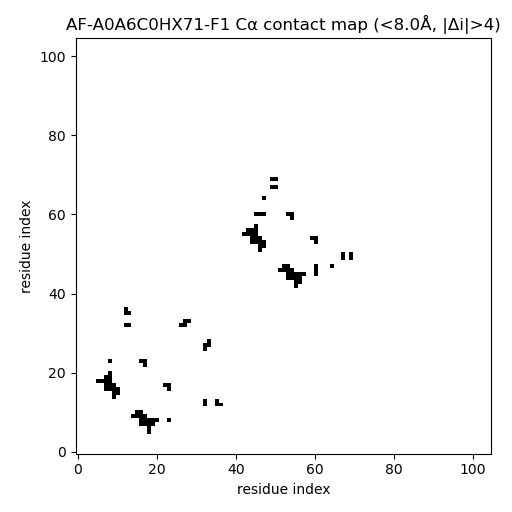 N . LEU A 1 100 ? -32.313 5.157 41.081 1.00 81.44 100 LEU A N 1
ATOM 815 C CA . LEU A 1 100 ? -32.047 5.169 42.531 1.00 81.44 100 LEU A CA 1
ATOM 816 C C . LEU A 1 100 ? -32.574 6.432 43.235 1.00 81.44 100 LEU A C 1
ATOM 818 O O . LEU A 1 100 ? -32.982 6.378 44.399 1.00 81.44 100 LEU A O 1
ATOM 822 N N . PHE A 1 101 ? -32.568 7.574 42.541 1.00 81.56 101 PHE A N 1
ATOM 823 C CA . PHE A 1 101 ? -33.078 8.837 43.077 1.00 81.56 101 PHE A CA 1
ATOM 824 C C . PHE A 1 101 ? -34.607 8.842 43.208 1.00 81.56 101 PHE A C 1
ATOM 826 O O . PHE A 1 101 ? -35.129 9.419 44.155 1.00 81.56 101 PHE A O 1
ATOM 833 N N . ILE A 1 102 ? -35.317 8.172 42.293 1.00 77.06 102 ILE A N 1
ATOM 834 C CA . ILE A 1 102 ? -36.788 8.099 42.279 1.00 77.06 102 ILE A CA 1
ATOM 835 C C . ILE A 1 102 ? -37.310 7.128 43.347 1.00 77.06 102 ILE A C 1
ATOM 837 O O . ILE A 1 102 ? -38.367 7.355 43.920 1.00 77.06 102 ILE A O 1
ATOM 841 N N . THR A 1 103 ? -36.576 6.055 43.653 1.00 71.44 103 THR A N 1
ATOM 842 C CA . THR A 1 103 ? -37.006 5.053 44.648 1.00 71.44 103 THR A CA 1
ATOM 843 C C . THR A 1 103 ? -36.738 5.463 46.097 1.00 71.44 103 THR A C 1
ATOM 845 O O . THR A 1 103 ? -37.103 4.730 47.012 1.00 71.44 103 THR A O 1
ATOM 848 N N . SER A 1 104 ? -36.054 6.590 46.310 1.00 64.19 104 SER A N 1
ATOM 849 C CA . SER A 1 104 ? -35.660 7.087 47.637 1.00 64.19 104 SER A CA 1
ATOM 850 C C . SER A 1 104 ? -36.582 8.198 48.176 1.00 64.19 104 SER A C 1
ATOM 852 O O . SER A 1 104 ? -36.329 8.714 49.264 1.00 64.19 104 SER A O 1
ATOM 854 N N . THR A 1 105 ? -37.629 8.566 47.428 1.00 57.38 105 THR A N 1
ATOM 855 C CA . THR A 1 105 ? -38.693 9.524 47.798 1.00 57.38 105 THR A CA 1
ATOM 856 C C . THR A 1 105 ? -40.025 8.818 47.943 1.00 57.38 105 THR A C 1
ATOM 858 O O . THR A 1 105 ? -40.730 9.103 48.934 1.00 57.38 105 THR A O 1
#

Nearest PDB structures (foldseek):
  2rv0-assembly1_A  TM=6.333E-01  e=2.073E+00  Homo sapiens
  2mkd-assembly1_A  TM=7.677E-01  e=5.697E+00  Homo sapiens

pLDDT: mean 84.43, std 12.0, range [46.28, 97.88]

Solvent-accessible surface area (backbone atoms only — not comparable to full-atom values): 6457 Å² total; per-residue (Å²): 135,84,80,77,82,79,63,71,50,70,49,92,83,49,98,55,68,41,71,46,66,71,61,51,57,52,47,64,69,32,70,69,51,51,50,63,75,68,58,79,65,76,84,59,68,30,66,37,96,75,74,68,54,73,21,85,38,67,68,58,37,54,58,42,64,77,68,58,57,45,70,56,54,53,51,50,50,56,49,50,53,53,50,55,52,52,52,52,54,53,53,52,52,55,52,54,55,52,53,58,60,65,76,74,112

Radius of gyration: 34.1 Å; Cα contacts (8 Å, |Δi|>4): 59; chains: 1; bounding box: 75×34×93 Å

Organism: NCBI:txid1070528

Sequence (105 aa):
METKKVQRFECKNCDYSTSIKCSYDRHLLTKKHKNNQLETKPIICHNCNKCGKEYKTQSGSWKHKKTCNTSIIYKMQQLIETNTELTRIVLQQKQIVGELFITST

Mean predicted aligned error: 15.66 Å

Secondary structure (DSSP, 8-state):
------PPEE-TTSS-EES-HHHHHHHHHSHHHHHHHH-------EE-TTT--EESSHHHHHHHHHT-THHHHHHHHHHHHHHHHHHHHHHHHHHHHHHHHHTT-

Foldseek 3Di:
DDDDDQDKDADPQDGDIDSDPVVVVVVCVDPVNVVSVVDPPPQDWDADPQPRDTDSDPVVNVVCVVVVCSVVVVVVVVVVVVVVVVVVVVVVVVVVVVVVVVVVD